Protein AF-A0A392QYC8-F1 (afdb_monomer_lite)

InterPro domains:
  IPR007217 Per1-like [PF04080] (16-131)
  IPR007217 Per1-like [PTHR13148] (14-131)

Sequence (131 aa):
SSDGKPIDGPWYMHEPLYLEWKQWDCRTDCRYYCMLAREEERTKLGEKPVKYHGKWPFRRIYGIQEPVAVALSALNLAMQFHGWVSFFILVYYKLPLRPDKKAYYEYTGLWHIYGILSMNAWLWSAVFHSR

Foldseek 3Di:
DDDDDDPDDPPVPDDDPVVVVVPDDPVNVVQLVVLVVVVVVCVVVVHDFDADPNHGNADQDPQFRAVPQLVVLVVVLVVLVVVLVVLVCCFPPVDDQDPVNDTPDPCNVVSVVVSVVSNVVSVVSSVVRRD

Organism: NCBI:txid97028

Secondary structure (DSSP, 8-state):
------S---GGGS--HHHHHHT--HHHHHHHHHHHHHHHHHHHTTPPP--BTTB--PPPBTTBS-HHHHHHHHHHHHHHHHHHHHHHHIIIIISPPPTTS--SSTTHHHHHHHHHHHHHHHHHHHHHHH-

Radius of gyration: 24.4 Å; chains: 1; bounding box: 54×26×77 Å

pLDDT: mean 71.37, std 12.74, range [40.69, 90.12]

Structure (mmCIF, N/CA/C/O backbone):
data_AF-A0A392QYC8-F1
#
_entry.id   AF-A0A392QYC8-F1
#
loop_
_atom_site.group_PDB
_atom_site.id
_atom_site.type_symbol
_atom_site.label_atom_id
_atom_site.label_alt_id
_atom_site.label_comp_id
_atom_site.label_asym_id
_atom_site.label_entity_id
_atom_site.label_seq_id
_atom_site.pdbx_PDB_ins_code
_atom_site.Cartn_x
_atom_site.Cartn_y
_atom_site.Cartn_z
_atom_site.occupancy
_atom_site.B_iso_or_equiv
_atom_site.auth_seq_id
_atom_site.auth_comp_id
_atom_site.auth_asym_id
_atom_site.auth_atom_id
_atom_site.pdbx_PDB_model_num
ATOM 1 N N . SER A 1 1 ? -9.639 15.632 -42.925 1.00 42.38 1 SER A N 1
ATOM 2 C CA . SER A 1 1 ? -8.729 15.085 -43.950 1.00 42.38 1 SER A CA 1
ATOM 3 C C . SER A 1 1 ? -7.329 15.176 -43.369 1.00 42.38 1 SER A C 1
ATOM 5 O O . SER A 1 1 ? -6.911 16.286 -43.096 1.00 42.38 1 SER A O 1
ATOM 7 N N . SER A 1 2 ? -6.625 14.123 -42.968 1.00 40.69 2 SER A N 1
ATOM 8 C CA . SER A 1 2 ? -6.630 12.727 -43.393 1.00 40.69 2 SER A CA 1
ATOM 9 C C . SER A 1 2 ? -6.643 11.819 -42.165 1.00 40.69 2 SER A C 1
ATOM 11 O O . SER A 1 2 ? -5.757 11.915 -41.319 1.00 40.69 2 SER A O 1
ATOM 13 N N . ASP A 1 3 ? -7.641 10.940 -42.100 1.00 47.12 3 ASP A N 1
ATOM 14 C CA . ASP A 1 3 ? -7.530 9.667 -41.394 1.00 47.12 3 ASP A CA 1
ATOM 15 C C . ASP A 1 3 ? -6.347 8.903 -41.998 1.00 47.12 3 ASP A C 1
ATOM 17 O O . ASP A 1 3 ? -6.183 8.860 -43.218 1.00 47.12 3 ASP A O 1
ATOM 21 N N . GLY A 1 4 ? -5.485 8.363 -41.152 1.00 45.47 4 GLY A N 1
ATOM 22 C CA . GLY A 1 4 ? -4.243 7.730 -41.578 1.00 45.47 4 GLY A CA 1
ATOM 23 C C . GLY A 1 4 ? -3.702 6.852 -40.469 1.00 45.47 4 GLY A C 1
ATOM 24 O O . GLY A 1 4 ? -2.579 7.048 -40.019 1.00 45.47 4 GLY A O 1
ATOM 25 N N . LYS A 1 5 ? -4.534 5.935 -39.970 1.00 42.28 5 LYS A N 1
ATOM 26 C CA . LYS A 1 5 ? -4.114 4.910 -39.015 1.00 42.28 5 LYS A CA 1
ATOM 27 C C . LYS A 1 5 ? -3.535 3.734 -39.815 1.00 42.28 5 LYS A C 1
ATOM 29 O O . LYS A 1 5 ? -4.297 3.093 -40.538 1.00 42.28 5 LYS A O 1
ATOM 34 N N . PRO A 1 6 ? -2.225 3.439 -39.736 1.00 42.53 6 PRO A N 1
ATOM 35 C CA . PRO A 1 6 ? -1.689 2.207 -40.295 1.00 42.53 6 PRO A CA 1
ATOM 36 C C . PRO A 1 6 ? -2.236 1.048 -39.456 1.00 42.53 6 PRO A C 1
ATOM 38 O O . PRO A 1 6 ? -2.121 1.064 -38.231 1.00 42.53 6 PRO A O 1
ATOM 41 N N . ILE A 1 7 ? -2.876 0.083 -40.113 1.00 53.69 7 ILE A N 1
ATOM 42 C CA . ILE A 1 7 ? -3.589 -1.032 -39.468 1.00 53.69 7 ILE A CA 1
ATOM 43 C C . ILE A 1 7 ? -2.629 -2.180 -39.077 1.00 53.69 7 ILE A C 1
ATOM 45 O O . ILE A 1 7 ? -3.006 -3.044 -38.297 1.00 53.69 7 ILE A O 1
ATOM 49 N N . ASP A 1 8 ? -1.353 -2.132 -39.475 1.00 49.88 8 ASP A N 1
ATOM 50 C CA . ASP A 1 8 ? -0.385 -3.220 -39.249 1.00 49.88 8 ASP A CA 1
ATOM 51 C C . ASP A 1 8 ? 0.726 -2.854 -38.248 1.00 49.88 8 ASP A C 1
ATOM 53 O O . ASP A 1 8 ? 1.923 -2.953 -38.525 1.00 49.88 8 ASP A O 1
ATOM 57 N N . GLY A 1 9 ? 0.332 -2.400 -37.058 1.00 53.12 9 GLY A N 1
ATOM 58 C CA . GLY A 1 9 ? 1.228 -2.340 -35.903 1.00 53.12 9 GLY A CA 1
ATOM 59 C C . GLY A 1 9 ? 1.247 -3.694 -35.186 1.00 53.12 9 GLY A C 1
ATOM 60 O O . GLY A 1 9 ? 0.189 -4.305 -35.035 1.00 53.12 9 GLY A O 1
ATOM 61 N N . PRO A 1 10 ? 2.398 -4.191 -34.706 1.00 52.16 10 PRO A N 1
ATOM 62 C CA . PRO A 1 10 ? 2.432 -5.393 -33.880 1.00 52.16 10 PRO A CA 1
ATOM 63 C C . PRO A 1 10 ? 1.437 -5.286 -32.716 1.00 52.16 10 PRO A C 1
ATOM 65 O O . PRO A 1 10 ? 1.340 -4.228 -32.094 1.00 52.16 10 PRO A O 1
ATOM 68 N N . TRP A 1 11 ? 0.736 -6.377 -32.388 1.00 44.31 11 TRP A N 1
ATOM 69 C CA . TRP A 1 11 ? -0.350 -6.434 -31.388 1.00 44.31 11 TRP A CA 1
ATOM 70 C C . TRP A 1 11 ? -0.014 -5.869 -29.991 1.00 44.31 11 TRP A C 1
ATOM 72 O O . TRP A 1 11 ? -0.906 -5.699 -29.166 1.00 44.31 11 TRP A O 1
ATOM 82 N N . TYR A 1 12 ? 1.255 -5.559 -29.714 1.00 53.97 12 TYR A N 1
ATOM 83 C CA . TYR A 1 12 ? 1.712 -4.892 -28.497 1.00 53.97 12 TYR A CA 1
ATOM 84 C C . TYR A 1 12 ? 1.564 -3.354 -28.507 1.00 53.97 12 TYR A C 1
ATOM 86 O O . TYR A 1 12 ? 1.812 -2.735 -27.478 1.00 53.97 12 TYR A O 1
ATOM 94 N N . MET A 1 13 ? 1.199 -2.719 -29.633 1.00 49.41 13 MET A N 1
ATOM 95 C CA . MET A 1 13 ? 1.040 -1.254 -29.745 1.00 49.41 13 MET A CA 1
ATOM 96 C C . MET A 1 13 ? -0.358 -0.729 -29.379 1.00 49.41 13 MET A C 1
ATOM 98 O O . MET A 1 13 ? -0.578 0.481 -29.390 1.00 49.41 13 MET A O 1
ATOM 102 N N . HIS A 1 14 ? -1.324 -1.595 -29.070 1.00 49.84 14 HIS A N 1
ATOM 103 C CA . HIS A 1 14 ? -2.583 -1.140 -28.483 1.00 49.84 14 HIS A CA 1
ATOM 104 C C . HIS A 1 14 ? -2.406 -0.965 -26.979 1.00 49.84 14 HIS A C 1
ATOM 106 O O . HIS A 1 14 ? -2.307 -1.943 -26.240 1.00 49.84 14 HIS A O 1
ATOM 112 N N . GLU A 1 15 ? -2.362 0.294 -26.539 1.00 54.06 15 GLU A N 1
ATOM 113 C CA . GLU A 1 15 ? -2.409 0.640 -25.121 1.00 54.06 15 GLU A CA 1
ATOM 114 C C . GLU A 1 15 ? -3.709 0.082 -24.513 1.00 54.06 15 GLU A C 1
ATOM 116 O O . GLU A 1 15 ? -4.805 0.486 -24.914 1.00 54.06 15 GLU A O 1
ATOM 121 N N . PRO A 1 16 ? -3.639 -0.871 -23.566 1.00 62.56 16 PRO A N 1
ATOM 122 C CA . PRO A 1 16 ? -4.806 -1.311 -22.823 1.00 62.56 16 PRO A CA 1
ATOM 123 C C . PRO A 1 16 ? -5.287 -0.155 -21.944 1.00 62.56 16 PRO A C 1
ATOM 125 O O . PRO A 1 16 ? -4.475 0.587 -21.403 1.00 62.56 16 PRO A O 1
ATOM 128 N N . LEU A 1 17 ? -6.590 -0.062 -21.687 1.00 55.62 17 LEU A N 1
ATOM 129 C CA . LEU A 1 17 ? -7.191 0.949 -20.794 1.00 55.62 17 LEU A CA 1
ATOM 130 C C . LEU A 1 17 ? -6.541 1.012 -19.390 1.00 55.62 17 LEU A C 1
ATOM 132 O O . LEU A 1 17 ? -6.608 2.029 -18.705 1.00 55.62 17 LEU A O 1
ATOM 136 N N . TYR A 1 18 ? -5.864 -0.061 -18.967 1.00 54.94 18 TYR A N 1
ATOM 137 C CA . TYR A 1 18 ? -5.060 -0.093 -17.742 1.00 54.94 18 TYR A CA 1
ATOM 138 C C . TYR A 1 18 ? -3.828 0.847 -17.783 1.00 54.94 18 TYR A C 1
ATOM 140 O O . TYR A 1 18 ? -3.429 1.347 -16.732 1.00 54.94 18 TYR A O 1
ATOM 148 N N . LEU A 1 19 ? -3.249 1.122 -18.961 1.00 56.31 19 LEU A N 1
ATOM 149 C CA . LEU A 1 19 ? -2.111 2.036 -19.156 1.00 56.31 19 LEU A CA 1
ATOM 150 C C . LEU A 1 19 ? -2.520 3.514 -19.002 1.00 56.31 19 LEU A C 1
ATOM 152 O O . LEU A 1 19 ? -1.778 4.276 -18.379 1.00 56.31 19 LEU A O 1
ATOM 156 N N . GLU A 1 20 ? -3.728 3.901 -19.439 1.00 55.91 20 GLU A N 1
ATOM 157 C CA . GLU A 1 20 ? -4.266 5.258 -19.218 1.00 55.91 20 GLU A CA 1
ATOM 158 C C . GLU A 1 20 ? -4.459 5.564 -17.728 1.00 55.91 20 GLU A C 1
ATOM 160 O O . GLU A 1 20 ? -4.056 6.624 -17.245 1.00 55.91 20 GLU A O 1
ATOM 165 N N . TRP A 1 21 ? -5.000 4.609 -16.962 1.00 55.16 21 TRP A N 1
ATOM 166 C CA . TRP A 1 21 ? -5.170 4.766 -15.511 1.00 55.16 21 TRP A CA 1
ATOM 167 C C . TRP A 1 21 ? -3.830 4.926 -14.774 1.00 55.16 21 TRP A C 1
ATOM 169 O O . TRP A 1 21 ? -3.753 5.505 -13.684 1.00 55.16 21 TRP A O 1
ATOM 179 N N . LYS A 1 22 ? -2.753 4.437 -15.394 1.00 58.81 22 LYS A N 1
ATOM 180 C CA . LYS A 1 22 ? -1.408 4.455 -14.842 1.00 58.81 22 LYS A CA 1
ATOM 181 C C . LYS A 1 22 ? -0.603 5.717 -15.177 1.00 58.81 22 LYS A C 1
ATOM 183 O O . LYS A 1 22 ? 0.403 5.938 -14.507 1.00 58.81 22 LYS A O 1
ATOM 188 N N . GLN A 1 23 ? -1.055 6.566 -16.112 1.00 56.50 23 GLN A N 1
ATOM 189 C CA . GLN A 1 23 ? -0.326 7.746 -16.628 1.00 56.50 23 GLN A CA 1
ATOM 190 C C . GLN A 1 23 ? 1.075 7.400 -17.162 1.00 56.50 23 GLN A C 1
ATOM 192 O O . GLN A 1 23 ? 2.081 7.995 -16.768 1.00 56.50 23 GLN A O 1
ATOM 197 N N . TRP A 1 24 ? 1.180 6.377 -18.009 1.00 63.88 24 TRP A N 1
ATOM 198 C CA . TRP A 1 24 ? 2.475 5.975 -18.562 1.00 63.88 24 TRP A CA 1
ATOM 199 C C . TRP A 1 24 ? 2.721 6.681 -19.886 1.00 63.88 24 TRP A C 1
ATOM 201 O O . TRP A 1 24 ? 2.198 6.294 -20.919 1.00 63.88 24 TRP A O 1
ATOM 211 N N . ASP A 1 25 ? 3.549 7.724 -19.855 1.00 68.06 25 ASP A N 1
ATOM 212 C CA . ASP A 1 25 ? 3.985 8.382 -21.084 1.00 68.06 25 ASP A CA 1
ATOM 213 C C . ASP A 1 25 ? 4.905 7.459 -21.897 1.00 68.06 25 ASP A C 1
ATOM 215 O O . ASP A 1 25 ? 5.843 6.863 -21.352 1.00 68.06 25 ASP A O 1
ATOM 219 N N . CYS A 1 26 ? 4.757 7.468 -23.226 1.00 74.94 26 CYS A N 1
ATOM 220 C CA . CYS A 1 26 ? 5.643 6.772 -24.173 1.00 74.94 26 CYS A CA 1
ATOM 221 C C . CYS A 1 26 ? 7.142 7.013 -23.889 1.00 74.94 26 CYS A C 1
ATOM 223 O O . CYS A 1 26 ? 7.988 6.131 -24.065 1.00 74.94 26 CYS A O 1
ATOM 225 N N . ARG A 1 27 ? 7.500 8.214 -23.414 1.00 77.44 27 ARG A N 1
ATOM 226 C CA . ARG A 1 27 ? 8.880 8.570 -23.054 1.00 77.44 27 ARG A CA 1
ATOM 227 C C . ARG A 1 27 ? 9.399 7.784 -21.847 1.00 77.44 27 ARG A C 1
ATOM 229 O O . ARG A 1 27 ? 10.583 7.446 -21.796 1.00 77.44 27 ARG A O 1
ATOM 236 N N . THR A 1 28 ? 8.540 7.526 -20.869 1.00 75.19 28 THR A N 1
ATOM 237 C CA . THR A 1 28 ? 8.886 6.785 -19.653 1.00 75.19 28 THR A CA 1
ATOM 238 C C . THR A 1 28 ? 9.069 5.304 -19.961 1.00 75.19 28 THR A C 1
ATOM 240 O O . THR A 1 28 ? 10.023 4.700 -19.469 1.00 75.19 28 THR A O 1
ATOM 243 N N . ASP A 1 29 ? 8.241 4.750 -20.845 1.00 77.00 29 ASP A N 1
ATOM 244 C CA . ASP A 1 29 ? 8.389 3.366 -21.291 1.00 77.00 29 ASP A CA 1
ATOM 245 C C . ASP A 1 29 ? 9.629 3.156 -22.151 1.00 77.00 29 ASP A C 1
ATOM 247 O O . ASP A 1 29 ? 10.390 2.224 -21.896 1.00 77.00 29 ASP A O 1
ATOM 251 N N . CYS A 1 30 ? 9.939 4.069 -23.074 1.00 81.06 30 CYS A N 1
ATOM 252 C CA . CYS A 1 30 ? 11.187 3.994 -23.836 1.00 81.06 30 CYS A CA 1
ATOM 253 C C . CYS A 1 30 ? 12.426 3.994 -22.915 1.00 81.06 30 CYS A C 1
ATOM 255 O O . CYS A 1 30 ? 13.341 3.186 -23.089 1.00 81.06 30 CYS A O 1
ATOM 257 N N . ARG A 1 31 ? 12.431 4.827 -21.860 1.00 79.19 31 ARG A N 1
ATOM 258 C CA . ARG A 1 31 ? 13.495 4.812 -20.836 1.00 79.19 31 ARG A CA 1
ATOM 259 C C . ARG A 1 31 ? 13.564 3.483 -20.082 1.00 79.19 31 ARG A C 1
ATOM 261 O O . ARG A 1 31 ? 14.663 3.009 -19.808 1.00 79.19 31 ARG A O 1
ATOM 268 N N . TYR A 1 32 ? 12.418 2.891 -19.754 1.00 77.19 32 TYR A N 1
ATOM 269 C CA . TYR A 1 32 ? 12.343 1.605 -19.065 1.00 77.19 32 TYR A CA 1
ATOM 270 C C . TYR A 1 32 ? 12.893 0.452 -19.916 1.00 77.19 32 TYR A C 1
ATOM 272 O O . TYR A 1 32 ? 13.744 -0.305 -19.450 1.00 77.19 32 TYR A O 1
ATOM 280 N N . TYR A 1 33 ? 12.456 0.344 -21.173 1.00 80.38 33 TYR A N 1
ATOM 281 C CA . TYR A 1 33 ? 12.919 -0.700 -22.088 1.00 80.38 33 TYR A CA 1
ATOM 282 C C . TYR A 1 33 ? 14.405 -0.553 -22.427 1.00 80.38 33 TYR A C 1
ATOM 284 O O . TYR A 1 33 ? 15.123 -1.549 -22.440 1.00 80.38 33 TYR A O 1
ATOM 292 N N . CYS A 1 34 ? 14.892 0.678 -22.619 1.00 83.44 34 CYS A N 1
ATOM 293 C CA . CYS A 1 34 ? 16.316 0.945 -22.835 1.00 83.44 34 CYS A CA 1
ATOM 294 C C . CYS A 1 34 ? 17.167 0.518 -21.627 1.00 83.44 34 CYS A C 1
ATOM 296 O O . CYS A 1 34 ? 18.195 -0.140 -21.785 1.00 83.44 34 CYS A O 1
ATOM 298 N N . MET A 1 35 ? 16.705 0.824 -20.410 1.00 83.44 35 MET A N 1
ATOM 299 C CA . MET A 1 35 ? 17.354 0.382 -19.176 1.00 83.44 35 MET A CA 1
ATOM 300 C C . MET A 1 35 ? 17.410 -1.151 -19.079 1.00 83.44 35 MET A C 1
ATOM 302 O O . MET A 1 35 ? 18.466 -1.699 -18.778 1.00 83.44 35 MET A O 1
ATOM 306 N N . LEU A 1 36 ? 16.302 -1.846 -19.362 1.00 82.19 36 LEU A N 1
ATOM 307 C CA . LEU A 1 36 ? 16.260 -3.311 -19.347 1.00 82.19 36 LEU A CA 1
ATOM 308 C C . LEU A 1 36 ? 17.199 -3.939 -20.382 1.00 82.19 36 LEU A C 1
ATOM 310 O O . LEU A 1 36 ? 17.932 -4.862 -20.040 1.00 82.19 36 LEU A O 1
ATOM 314 N N . ALA A 1 37 ? 17.190 -3.443 -21.623 1.00 84.81 37 ALA A N 1
ATOM 315 C CA . ALA A 1 37 ? 18.054 -3.955 -22.686 1.00 84.81 37 ALA A CA 1
ATOM 316 C C . ALA A 1 37 ? 19.536 -3.821 -22.306 1.00 84.81 37 ALA A C 1
ATOM 318 O O . ALA A 1 37 ? 20.319 -4.757 -22.467 1.00 84.81 37 ALA A O 1
ATOM 319 N N . ARG A 1 38 ? 19.910 -2.680 -21.713 1.00 85.31 38 ARG A N 1
ATOM 320 C CA . ARG A 1 38 ? 21.283 -2.431 -21.269 1.00 85.31 38 ARG A CA 1
ATOM 321 C C . ARG A 1 38 ? 21.706 -3.337 -20.115 1.00 85.31 38 ARG A C 1
ATOM 323 O O . ARG A 1 38 ? 22.846 -3.790 -20.074 1.00 85.31 38 ARG A O 1
ATOM 330 N N . GLU A 1 39 ? 20.803 -3.601 -19.181 1.00 84.69 39 GLU A N 1
ATOM 331 C CA . GLU A 1 39 ? 21.058 -4.512 -18.064 1.00 84.69 39 GLU A CA 1
ATOM 332 C C . GLU A 1 39 ? 21.134 -5.976 -18.515 1.00 84.69 39 GLU A C 1
ATOM 334 O O . GLU A 1 39 ? 21.932 -6.739 -17.975 1.00 84.69 39 GLU A O 1
ATOM 339 N N . GLU A 1 40 ? 20.395 -6.372 -19.555 1.00 83.62 40 GLU A N 1
ATOM 340 C CA . GLU A 1 40 ? 20.531 -7.699 -20.162 1.00 83.62 40 GLU A CA 1
ATOM 341 C C . GLU A 1 40 ? 21.919 -7.894 -20.794 1.00 83.62 40 GLU A C 1
ATOM 343 O O . GLU A 1 40 ? 22.558 -8.925 -20.579 1.00 83.62 40 GLU A O 1
ATOM 348 N N . GLU A 1 41 ? 22.421 -6.894 -21.525 1.00 86.81 41 GLU A N 1
ATOM 349 C CA . GLU A 1 41 ? 23.788 -6.905 -22.064 1.00 86.81 41 GLU A CA 1
ATOM 350 C C . GLU A 1 41 ? 24.835 -7.017 -20.950 1.00 86.81 41 GLU A C 1
ATOM 352 O O . GLU A 1 41 ? 25.745 -7.840 -21.029 1.00 86.81 41 GLU A O 1
ATOM 357 N N . ARG A 1 42 ? 24.683 -6.232 -19.879 1.00 85.00 42 ARG A N 1
ATOM 358 C CA . ARG A 1 42 ? 25.579 -6.264 -18.714 1.00 85.00 42 ARG A CA 1
ATOM 359 C C . ARG A 1 42 ? 25.556 -7.600 -17.994 1.00 85.00 42 ARG A C 1
ATOM 361 O O . ARG A 1 42 ? 26.609 -8.113 -17.631 1.00 85.00 42 ARG A O 1
ATOM 368 N N . THR A 1 43 ? 24.375 -8.194 -17.852 1.00 85.12 43 THR A N 1
ATOM 369 C CA . THR A 1 43 ? 24.214 -9.521 -17.250 1.00 85.12 43 THR A CA 1
ATOM 370 C C . THR A 1 43 ? 24.937 -10.585 -18.079 1.00 85.12 43 THR A C 1
ATOM 372 O O . THR A 1 43 ? 25.619 -11.433 -17.510 1.00 85.12 43 THR A O 1
ATOM 375 N N . LYS A 1 44 ? 24.867 -10.513 -19.419 1.00 88.88 44 LYS A N 1
ATOM 376 C CA . LYS A 1 44 ? 25.625 -11.404 -20.323 1.00 88.88 44 LYS A CA 1
ATOM 377 C C . LYS A 1 44 ? 27.141 -11.232 -20.183 1.00 88.88 44 LYS A C 1
ATOM 379 O O . LYS A 1 44 ? 27.877 -12.197 -20.351 1.00 88.88 44 LYS A O 1
ATOM 384 N N . LEU A 1 45 ? 27.592 -10.024 -19.855 1.00 90.12 45 LEU A N 1
ATOM 385 C CA . LEU A 1 45 ? 28.996 -9.697 -19.586 1.00 90.12 45 LEU A CA 1
ATOM 386 C C . LEU A 1 45 ? 29.421 -9.973 -18.129 1.00 90.12 45 LEU A C 1
ATOM 388 O O . LEU A 1 45 ? 30.591 -9.802 -17.797 1.00 90.12 45 LEU A O 1
ATOM 392 N N . GLY A 1 46 ? 28.502 -10.408 -17.256 1.00 86.38 46 GLY A N 1
ATOM 393 C CA . GLY A 1 46 ? 28.771 -10.661 -15.836 1.00 86.38 46 GLY A CA 1
ATOM 394 C C . GLY A 1 46 ? 28.968 -9.396 -14.989 1.00 86.38 46 GLY A C 1
ATOM 395 O O . GLY A 1 46 ? 29.515 -9.468 -13.888 1.00 86.38 46 GLY A O 1
ATOM 396 N N . GLU A 1 47 ? 28.547 -8.232 -15.484 1.00 87.00 47 GLU A N 1
ATOM 397 C CA . GLU A 1 47 ? 28.663 -6.962 -14.769 1.00 87.00 47 GLU A CA 1
ATOM 398 C C . GLU A 1 47 ? 27.574 -6.797 -13.697 1.00 87.00 47 GLU A C 1
ATOM 400 O O . GLU A 1 47 ? 26.488 -7.373 -13.765 1.00 87.00 47 GLU A O 1
ATOM 405 N N . LYS A 1 48 ? 27.862 -5.973 -12.684 1.00 83.56 48 LYS A N 1
ATOM 406 C CA . LYS A 1 48 ? 26.906 -5.654 -11.615 1.00 83.56 48 LYS A CA 1
ATOM 407 C C . LYS A 1 48 ? 25.843 -4.655 -12.106 1.00 83.56 48 LYS A C 1
ATOM 409 O O . LYS A 1 48 ? 26.181 -3.754 -12.882 1.00 83.56 48 LYS A O 1
ATOM 414 N N . PRO A 1 49 ? 24.600 -4.753 -11.600 1.00 81.56 49 PRO A N 1
ATOM 415 C CA . PRO A 1 49 ? 23.525 -3.846 -11.982 1.00 81.56 49 PRO A CA 1
ATOM 416 C C . PRO A 1 49 ? 23.816 -2.415 -11.533 1.00 81.56 49 PRO A C 1
ATOM 418 O O . PRO A 1 49 ? 24.382 -2.193 -10.456 1.00 81.56 49 PRO A O 1
ATOM 421 N N . VAL A 1 50 ? 23.401 -1.433 -12.337 1.00 84.94 50 VAL A N 1
ATOM 422 C CA . VAL A 1 50 ? 23.582 -0.009 -12.014 1.00 84.94 50 VAL A CA 1
ATOM 423 C C . VAL A 1 50 ? 22.268 0.752 -11.909 1.00 84.94 50 VAL A C 1
ATOM 425 O O . VAL A 1 50 ? 21.220 0.361 -12.414 1.00 84.94 50 VAL A O 1
ATOM 428 N N . LYS A 1 51 ? 22.332 1.881 -11.205 1.00 82.25 51 LYS A N 1
ATOM 429 C CA . LYS A 1 51 ? 21.198 2.776 -10.988 1.00 82.25 51 LYS A CA 1
ATOM 430 C C . LYS A 1 51 ? 21.066 3.741 -12.171 1.00 82.25 51 LYS A C 1
ATOM 432 O O . LYS A 1 51 ? 21.962 4.550 -12.401 1.00 82.25 51 LYS A O 1
ATOM 437 N N . TYR A 1 52 ? 19.936 3.716 -12.877 1.00 78.56 52 TYR A N 1
ATOM 438 C CA . TYR A 1 52 ? 19.649 4.599 -14.014 1.00 78.56 52 TYR A CA 1
ATOM 439 C C . TYR A 1 52 ? 18.648 5.680 -13.616 1.00 78.56 52 TYR A C 1
ATOM 441 O O . TYR A 1 52 ? 17.556 5.381 -13.140 1.00 78.56 52 TYR A O 1
ATOM 449 N N . HIS A 1 53 ? 19.000 6.957 -13.804 1.00 76.06 53 HIS A N 1
ATOM 450 C CA . HIS A 1 53 ? 18.123 8.102 -13.495 1.00 76.06 53 HIS A CA 1
ATOM 451 C C . HIS A 1 53 ? 17.472 8.040 -12.099 1.00 76.06 53 HIS A C 1
ATOM 453 O O . HIS A 1 53 ? 16.305 8.386 -11.923 1.00 76.06 53 HIS A O 1
ATOM 459 N N . GLY A 1 54 ? 18.213 7.558 -11.098 1.00 74.62 54 GLY A N 1
ATOM 460 C CA . GLY A 1 54 ? 17.705 7.441 -9.732 1.00 74.62 54 GLY A CA 1
ATOM 461 C C . GLY A 1 54 ? 16.863 6.185 -9.452 1.00 74.62 54 GLY A C 1
ATOM 462 O O . GLY A 1 54 ? 16.503 5.972 -8.297 1.00 74.62 54 GLY A O 1
ATOM 463 N N . LYS A 1 55 ? 16.605 5.336 -10.453 1.00 69.81 55 LYS A N 1
ATOM 464 C CA . LYS A 1 55 ? 15.816 4.102 -10.344 1.00 69.81 55 LYS A CA 1
ATOM 465 C C . LYS A 1 55 ? 16.696 2.862 -10.533 1.00 69.81 55 LYS A C 1
ATOM 467 O O . LYS A 1 55 ? 17.698 2.900 -11.244 1.00 69.81 55 LYS A O 1
ATOM 472 N N . TRP A 1 56 ? 16.327 1.773 -9.870 1.00 73.31 56 TRP A N 1
ATOM 473 C CA . TRP A 1 56 ? 16.943 0.462 -10.074 1.00 73.31 56 TRP A CA 1
ATOM 474 C C . TRP A 1 56 ? 16.227 -0.298 -11.202 1.00 73.31 56 TRP A C 1
ATOM 476 O O . TRP A 1 56 ? 15.028 -0.075 -11.411 1.00 73.31 56 TRP A O 1
ATOM 486 N N . PRO A 1 57 ? 16.925 -1.195 -11.920 1.00 68.38 57 PRO A N 1
ATOM 487 C CA . PRO A 1 57 ? 16.366 -1.953 -13.027 1.00 68.38 57 PRO A CA 1
ATOM 488 C C . PRO A 1 57 ? 15.520 -3.125 -12.524 1.00 68.38 57 PRO A C 1
ATOM 490 O O . PRO A 1 57 ? 15.887 -4.291 -12.639 1.00 68.38 57 PRO A O 1
ATOM 493 N N . PHE A 1 58 ? 14.363 -2.814 -11.942 1.00 69.06 58 PHE A N 1
ATOM 494 C CA . PHE A 1 58 ? 13.399 -3.830 -11.536 1.00 69.06 58 PHE A CA 1
ATOM 495 C C . PHE A 1 58 ? 12.529 -4.262 -12.718 1.00 69.06 58 PHE A C 1
ATOM 497 O O . PHE A 1 58 ? 12.008 -3.447 -13.491 1.00 69.06 58 PHE A O 1
ATOM 504 N N . ARG A 1 59 ? 12.363 -5.577 -12.867 1.00 63.16 59 ARG A N 1
ATOM 505 C CA . ARG A 1 59 ? 11.490 -6.146 -13.891 1.00 63.16 59 ARG A CA 1
ATOM 506 C C . ARG A 1 59 ? 10.039 -5.992 -13.436 1.00 63.16 59 ARG A C 1
ATOM 508 O O . ARG A 1 59 ? 9.666 -6.492 -12.380 1.00 63.16 59 ARG A O 1
ATOM 515 N N . ARG A 1 60 ? 9.234 -5.282 -14.226 1.00 66.38 60 ARG A N 1
ATOM 516 C CA . ARG A 1 60 ? 7.801 -5.096 -14.002 1.00 66.38 60 ARG A CA 1
ATOM 517 C C . ARG A 1 60 ? 7.128 -6.433 -14.287 1.00 66.38 60 ARG A C 1
ATOM 519 O O . ARG A 1 60 ? 7.229 -6.939 -15.403 1.00 66.38 60 ARG A O 1
ATOM 526 N N . ILE A 1 61 ? 6.465 -7.011 -13.293 1.00 58.69 61 ILE A N 1
ATOM 527 C CA . ILE A 1 61 ? 5.688 -8.244 -13.459 1.00 58.69 61 ILE A CA 1
ATOM 528 C C . ILE A 1 61 ? 4.214 -7.834 -13.397 1.00 58.69 61 ILE A C 1
ATOM 530 O O . ILE A 1 61 ? 3.809 -7.159 -12.454 1.00 58.69 61 ILE A O 1
ATOM 534 N N . TYR A 1 62 ? 3.432 -8.171 -14.429 1.00 55.38 62 TYR A N 1
ATOM 535 C CA . TYR A 1 62 ? 2.002 -7.823 -14.545 1.00 55.38 62 TYR A CA 1
ATOM 536 C C . TYR A 1 62 ? 1.679 -6.330 -14.374 1.00 55.38 62 TYR A C 1
ATOM 538 O O . TYR A 1 62 ? 0.621 -5.966 -13.871 1.00 55.38 62 TYR A O 1
ATOM 546 N N . GLY A 1 63 ? 2.599 -5.447 -14.771 1.00 56.88 63 GLY A N 1
ATOM 547 C CA . GLY A 1 63 ? 2.375 -4.014 -14.637 1.00 56.88 63 GLY A CA 1
ATOM 548 C C . GLY A 1 63 ? 2.578 -3.469 -13.228 1.00 56.88 63 GLY A C 1
ATOM 549 O O . GLY A 1 63 ? 2.274 -2.310 -13.019 1.00 56.88 63 GLY A O 1
ATOM 550 N N . ILE A 1 64 ? 3.118 -4.221 -12.267 1.00 58.91 64 ILE A N 1
ATOM 551 C CA . ILE A 1 64 ? 3.491 -3.703 -10.940 1.00 58.91 64 ILE A CA 1
ATOM 552 C C . ILE A 1 64 ? 5.008 -3.492 -10.900 1.00 58.91 64 ILE A C 1
ATOM 554 O O . ILE A 1 64 ? 5.772 -4.375 -11.299 1.00 58.91 64 ILE A O 1
ATOM 558 N N . GLN A 1 65 ? 5.450 -2.311 -10.450 1.00 58.59 65 GLN A N 1
ATOM 559 C CA . GLN A 1 65 ? 6.875 -1.968 -10.398 1.00 58.59 65 GLN A CA 1
ATOM 560 C C . GLN A 1 65 ? 7.610 -2.744 -9.291 1.00 58.59 65 GLN A C 1
ATOM 562 O O . GLN A 1 65 ? 8.746 -3.162 -9.502 1.00 58.59 65 GLN A O 1
ATOM 567 N N . GLU A 1 66 ? 6.949 -2.994 -8.153 1.00 65.62 66 GLU A N 1
ATOM 568 C CA . GLU A 1 66 ? 7.509 -3.710 -6.997 1.00 65.62 66 GLU A CA 1
ATOM 569 C C . GLU A 1 66 ? 6.506 -4.734 -6.419 1.00 65.62 66 GLU A C 1
ATOM 571 O O . GLU A 1 66 ? 5.868 -4.486 -5.394 1.00 65.62 66 GLU A O 1
ATOM 576 N N . PRO A 1 67 ? 6.342 -5.915 -7.044 1.00 65.00 67 PRO A N 1
ATOM 577 C CA . PRO A 1 67 ? 5.310 -6.882 -6.651 1.00 65.00 67 PRO A CA 1
ATOM 578 C C . PRO A 1 67 ? 5.471 -7.388 -5.212 1.00 65.00 67 PRO A C 1
ATOM 580 O O . PRO A 1 67 ? 4.481 -7.615 -4.521 1.00 65.00 67 PRO A O 1
ATOM 583 N N . VAL A 1 68 ? 6.711 -7.509 -4.728 1.00 71.50 68 VAL A N 1
ATOM 584 C CA . VAL A 1 68 ? 7.003 -7.927 -3.348 1.00 71.50 68 VAL A CA 1
ATOM 585 C C . VAL A 1 68 ? 6.586 -6.855 -2.340 1.00 71.50 68 VAL A C 1
ATOM 587 O O . VAL A 1 68 ? 6.003 -7.185 -1.311 1.00 71.50 68 VAL A O 1
ATOM 590 N N . ALA A 1 69 ? 6.829 -5.576 -2.638 1.00 71.75 69 ALA A N 1
ATOM 591 C CA . ALA A 1 69 ? 6.432 -4.476 -1.762 1.00 71.75 69 ALA A CA 1
ATOM 592 C C . ALA A 1 69 ? 4.904 -4.342 -1.697 1.00 71.75 69 ALA A C 1
ATOM 594 O O . ALA A 1 69 ? 4.343 -4.173 -0.615 1.00 71.75 69 ALA A O 1
ATOM 595 N N . VAL A 1 70 ? 4.219 -4.514 -2.834 1.00 73.06 70 VAL A N 1
ATOM 596 C CA . VAL A 1 70 ? 2.750 -4.556 -2.884 1.00 73.06 70 VAL A CA 1
ATOM 597 C C . VAL A 1 70 ? 2.204 -5.732 -2.073 1.00 73.06 70 VAL A C 1
ATOM 599 O O . VAL A 1 70 ? 1.295 -5.538 -1.270 1.00 73.06 70 VAL A O 1
ATOM 602 N N . ALA A 1 71 ? 2.775 -6.931 -2.223 1.00 77.56 71 ALA A N 1
ATOM 603 C CA . ALA A 1 71 ? 2.349 -8.109 -1.469 1.00 77.56 71 ALA A CA 1
ATOM 604 C C . ALA A 1 71 ? 2.553 -7.935 0.044 1.00 77.56 71 ALA A C 1
ATOM 606 O O . ALA A 1 71 ? 1.642 -8.213 0.820 1.00 77.56 71 ALA A O 1
ATOM 607 N N . LEU A 1 72 ? 3.713 -7.427 0.471 1.00 80.19 72 LEU A N 1
ATOM 608 C CA . LEU A 1 72 ? 3.992 -7.151 1.883 1.00 80.19 72 LEU A CA 1
ATOM 609 C C . LEU A 1 72 ? 3.057 -6.077 2.454 1.00 80.19 72 LEU A C 1
ATOM 611 O O . LEU A 1 72 ? 2.563 -6.234 3.568 1.00 80.19 72 LEU A O 1
ATOM 615 N N . SER A 1 73 ? 2.763 -5.024 1.689 1.00 79.56 73 SER A N 1
ATOM 616 C CA . SER A 1 73 ? 1.818 -3.980 2.097 1.00 79.56 73 SER A CA 1
ATOM 617 C C . SER A 1 73 ? 0.387 -4.524 2.228 1.00 79.56 73 SER A C 1
ATOM 619 O O . SER A 1 73 ? -0.283 -4.278 3.231 1.00 79.56 73 SER A O 1
ATOM 621 N N . ALA A 1 74 ? -0.055 -5.358 1.280 1.00 79.25 74 ALA A N 1
ATOM 622 C CA . ALA A 1 74 ? -1.359 -6.019 1.326 1.00 79.25 74 ALA A CA 1
ATOM 623 C C . ALA A 1 74 ? -1.483 -7.004 2.501 1.00 79.25 74 ALA A C 1
ATOM 625 O O . ALA A 1 74 ? -2.504 -7.022 3.190 1.00 79.25 74 ALA A O 1
ATOM 626 N N . LEU A 1 75 ? -0.437 -7.792 2.772 1.00 83.31 75 LEU A N 1
ATOM 627 C CA . LEU A 1 75 ? -0.389 -8.673 3.940 1.00 83.31 75 LEU A CA 1
ATOM 628 C C . LEU A 1 75 ? -0.481 -7.875 5.240 1.00 83.31 75 LEU A C 1
ATOM 630 O O . LEU A 1 75 ? -1.209 -8.263 6.152 1.00 83.31 75 LEU A O 1
ATOM 634 N N . ASN A 1 76 ? 0.213 -6.740 5.319 1.00 83.06 76 ASN A N 1
ATOM 635 C CA . ASN A 1 76 ? 0.164 -5.910 6.511 1.00 83.06 76 ASN A CA 1
ATOM 636 C C . ASN A 1 76 ? -1.218 -5.277 6.720 1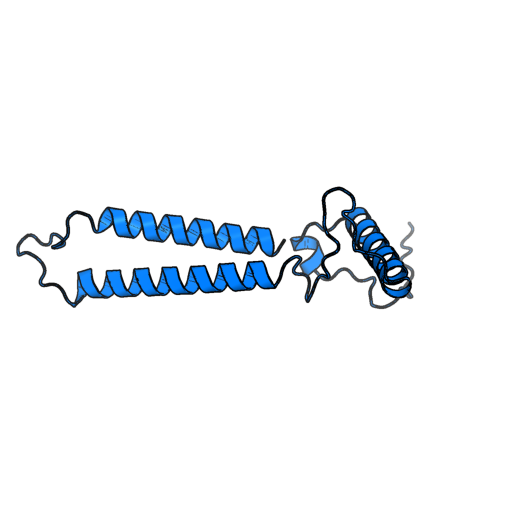.00 83.06 76 ASN A C 1
ATOM 638 O O . ASN A 1 76 ? -1.739 -5.275 7.834 1.00 83.06 76 ASN A O 1
ATOM 642 N N . LEU A 1 77 ? -1.865 -4.834 5.637 1.00 80.19 77 LEU A N 1
ATOM 643 C CA . LEU A 1 77 ? -3.251 -4.370 5.671 1.00 80.19 77 LEU A CA 1
ATOM 644 C C . LEU A 1 77 ? -4.196 -5.466 6.188 1.00 80.19 77 LEU A C 1
ATOM 646 O O . LEU A 1 77 ? -5.037 -5.193 7.044 1.00 80.19 77 LEU A O 1
ATOM 650 N N . ALA A 1 78 ? -4.036 -6.706 5.717 1.00 85.69 78 ALA A N 1
ATOM 651 C CA . ALA A 1 78 ? -4.851 -7.837 6.153 1.00 85.69 78 ALA A CA 1
ATOM 652 C C . ALA A 1 78 ? -4.662 -8.145 7.647 1.00 85.69 78 ALA A C 1
ATOM 654 O O . ALA A 1 78 ? -5.644 -8.331 8.368 1.00 85.69 78 ALA A O 1
ATOM 655 N N . MET A 1 79 ? -3.418 -8.138 8.134 1.00 86.00 79 MET A N 1
ATOM 656 C CA . MET A 1 79 ? -3.117 -8.345 9.554 1.00 86.00 79 MET A CA 1
ATOM 657 C C . MET A 1 79 ? -3.689 -7.221 10.423 1.00 86.00 79 MET A C 1
ATOM 659 O O . MET A 1 79 ? -4.302 -7.490 11.458 1.00 86.00 79 MET A O 1
ATOM 663 N N . GLN A 1 80 ? -3.556 -5.966 9.986 1.00 83.06 80 GLN A N 1
ATOM 664 C CA . GLN A 1 80 ? -4.100 -4.812 10.698 1.00 83.06 80 GLN A CA 1
ATOM 665 C C . GLN A 1 80 ? -5.634 -4.847 10.747 1.00 83.06 80 GLN A C 1
ATOM 667 O O . GLN A 1 80 ? -6.220 -4.574 11.797 1.00 83.06 80 GLN A O 1
ATOM 672 N N . PHE A 1 81 ? -6.281 -5.229 9.644 1.00 82.94 81 PHE A N 1
ATOM 673 C CA . PHE A 1 81 ? -7.729 -5.407 9.570 1.00 82.94 81 PHE A CA 1
ATOM 674 C C . PHE A 1 81 ? -8.201 -6.525 10.504 1.00 82.94 81 PHE A C 1
ATOM 676 O O . PHE A 1 81 ? -9.108 -6.321 11.310 1.00 82.94 81 PHE A O 1
ATOM 683 N N . HIS A 1 82 ? -7.537 -7.681 10.466 1.00 87.94 82 HIS A N 1
ATOM 684 C CA . HIS A 1 82 ? -7.854 -8.807 11.340 1.00 87.94 82 HIS A CA 1
ATOM 685 C C . HIS A 1 82 ? -7.690 -8.447 12.828 1.00 87.94 82 HIS A C 1
ATOM 687 O O . HIS A 1 82 ? -8.548 -8.776 13.654 1.00 87.94 82 HIS A O 1
ATOM 693 N N . GLY A 1 83 ? -6.618 -7.727 13.178 1.00 85.25 83 GLY A N 1
ATOM 694 C CA . GLY A 1 83 ? -6.384 -7.226 14.533 1.00 85.25 83 GLY A CA 1
ATOM 695 C C . GLY A 1 83 ? -7.460 -6.238 14.992 1.00 85.25 83 GLY A C 1
ATOM 696 O O . GLY A 1 83 ? -7.973 -6.356 16.106 1.00 85.25 83 GLY A O 1
ATOM 697 N N . TRP A 1 84 ? -7.861 -5.307 14.122 1.00 83.94 84 TRP A N 1
ATOM 698 C CA . TRP A 1 84 ? -8.920 -4.340 14.416 1.00 83.94 84 TRP A CA 1
ATOM 699 C C . TRP A 1 84 ? -10.288 -5.009 14.611 1.00 83.94 84 TRP A C 1
ATOM 701 O O . TRP A 1 84 ? -10.977 -4.702 15.583 1.00 83.94 84 TRP A O 1
ATOM 711 N N . VAL A 1 85 ? -10.651 -5.980 13.764 1.00 84.94 85 VAL A N 1
ATOM 712 C CA . VAL A 1 85 ? -11.903 -6.748 13.896 1.00 84.94 85 VAL A CA 1
ATOM 713 C C . VAL A 1 85 ? -11.911 -7.579 15.178 1.00 84.94 85 VAL A C 1
ATOM 715 O O . VAL A 1 85 ? -12.905 -7.587 15.901 1.00 84.94 85 VAL A O 1
ATOM 718 N N . SER A 1 86 ? -10.796 -8.232 15.513 1.00 84.25 86 SER A N 1
ATOM 719 C CA . SER A 1 86 ? -10.678 -9.012 16.753 1.00 84.25 86 SER A CA 1
ATOM 720 C C . SER A 1 86 ? -10.852 -8.130 17.994 1.00 84.25 86 SER A C 1
ATOM 722 O O . SER A 1 86 ? -11.578 -8.494 18.920 1.00 84.25 86 SER A O 1
ATOM 724 N N . PHE A 1 87 ? -10.243 -6.939 17.993 1.00 82.69 87 PHE A N 1
ATOM 725 C CA . PHE A 1 87 ? -10.412 -5.948 19.056 1.00 82.69 87 PHE A CA 1
ATOM 726 C C . PHE A 1 87 ? -11.856 -5.435 19.139 1.00 82.69 87 PHE A C 1
ATOM 728 O O . PHE A 1 87 ? -12.417 -5.349 20.230 1.00 82.69 87 PHE A O 1
ATOM 735 N N . PHE A 1 88 ? -12.485 -5.154 17.996 1.00 79.94 88 PHE A N 1
ATOM 736 C CA . PHE A 1 88 ? -13.886 -4.743 17.925 1.00 79.94 88 PHE A CA 1
ATOM 737 C C . PHE A 1 88 ? -14.820 -5.811 18.517 1.00 79.94 88 PHE A C 1
ATOM 739 O O . PHE A 1 88 ? -15.648 -5.505 19.373 1.00 79.94 88 PHE A O 1
ATOM 746 N N . ILE A 1 89 ? -14.646 -7.082 18.143 1.00 81.31 89 ILE A N 1
ATOM 747 C CA . ILE A 1 89 ? -15.455 -8.190 18.672 1.00 81.31 89 ILE A CA 1
ATOM 748 C C . ILE A 1 89 ? -15.266 -8.337 20.187 1.00 81.31 89 ILE A C 1
ATOM 750 O O . ILE A 1 89 ? -16.244 -8.489 20.919 1.00 81.31 89 ILE A O 1
ATOM 754 N N . LEU A 1 90 ? -14.024 -8.263 20.672 1.00 79.75 90 LEU A N 1
ATOM 755 C CA . LEU A 1 90 ? -13.720 -8.369 22.099 1.00 79.75 90 LEU A CA 1
ATOM 756 C C . LEU A 1 90 ? -14.445 -7.282 22.908 1.00 79.75 90 LEU A C 1
ATOM 758 O O . LEU A 1 90 ? -15.106 -7.582 23.901 1.00 79.75 90 LEU A O 1
ATOM 762 N N . VAL A 1 91 ? -14.350 -6.034 22.452 1.00 75.25 91 VAL A N 1
ATOM 763 C CA . VAL A 1 91 ? -14.916 -4.861 23.126 1.00 75.25 91 VAL A CA 1
ATOM 764 C C . VAL A 1 91 ? -16.443 -4.876 23.130 1.00 75.25 91 VAL A C 1
ATOM 766 O O . VAL A 1 91 ? -17.038 -4.582 24.163 1.00 75.25 91 VAL A O 1
ATOM 769 N N . TYR A 1 92 ? -17.073 -5.195 21.996 1.00 71.00 92 TYR A N 1
ATOM 770 C CA . TYR A 1 92 ? -18.523 -5.051 21.839 1.00 71.00 92 TYR A CA 1
ATOM 771 C C . TYR A 1 92 ? -19.323 -6.301 22.219 1.00 71.00 92 TYR A C 1
ATOM 773 O O . TYR A 1 92 ? -20.462 -6.166 22.658 1.00 71.00 92 TYR A O 1
ATOM 781 N N . TYR A 1 93 ? -18.758 -7.504 22.057 1.00 71.19 93 TYR A N 1
ATOM 782 C CA . TYR A 1 93 ? -19.502 -8.760 22.237 1.00 71.19 93 TYR A CA 1
ATOM 783 C C . TYR A 1 93 ? -19.049 -9.604 23.429 1.00 71.19 93 TYR A C 1
ATOM 785 O O . TYR A 1 93 ? -19.842 -10.392 23.941 1.00 71.19 93 TYR A O 1
ATOM 793 N N . LYS A 1 94 ? -17.782 -9.511 23.851 1.00 67.19 94 LYS A N 1
ATO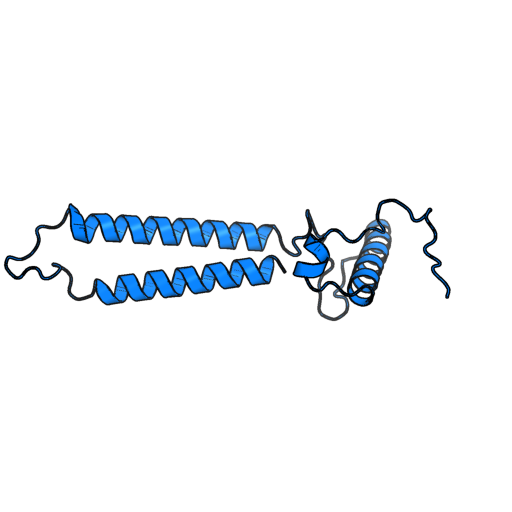M 794 C CA . LYS A 1 94 ? -17.233 -10.376 24.913 1.00 67.19 94 LYS A CA 1
ATOM 795 C C . LYS A 1 94 ? -17.109 -9.679 26.262 1.00 67.19 94 LYS A C 1
ATOM 797 O O . LYS A 1 94 ? -17.196 -10.362 27.280 1.00 67.19 94 LYS A O 1
ATOM 802 N N . LEU A 1 95 ? -16.905 -8.362 26.292 1.00 65.94 95 LEU A N 1
ATOM 803 C CA . LEU A 1 95 ? -16.874 -7.625 27.551 1.00 65.94 95 LEU A CA 1
ATOM 804 C C . LEU A 1 95 ? -18.293 -7.254 28.010 1.00 65.94 95 LEU A C 1
ATOM 806 O O . LEU A 1 95 ? -19.087 -6.763 27.206 1.00 65.94 95 LEU A O 1
ATOM 810 N N . PRO A 1 96 ? -18.618 -7.434 29.304 1.00 59.56 96 PRO A N 1
ATOM 811 C CA . PRO A 1 96 ? -19.867 -6.933 29.858 1.00 59.56 96 PRO A CA 1
ATOM 812 C C . PRO A 1 96 ? -19.888 -5.404 29.750 1.00 59.56 96 PRO A C 1
ATOM 814 O O . PRO A 1 96 ? -18.991 -4.719 30.252 1.00 59.56 96 PRO A O 1
ATOM 817 N N . LEU A 1 97 ? -20.907 -4.862 29.076 1.00 60.09 97 LEU A N 1
ATOM 818 C CA . LEU A 1 97 ? -21.126 -3.419 29.037 1.00 60.09 97 LEU A CA 1
ATOM 819 C C . LEU A 1 97 ? -21.366 -2.911 30.463 1.00 60.09 97 LEU A C 1
ATOM 821 O O . LEU A 1 97 ? -22.107 -3.524 31.234 1.00 60.09 97 LEU A O 1
ATOM 825 N N . ARG A 1 98 ? -20.756 -1.772 30.819 1.00 59.44 98 ARG A N 1
ATOM 826 C CA . ARG A 1 98 ? -21.104 -1.084 32.068 1.00 59.44 98 ARG A CA 1
ATOM 827 C C . ARG A 1 98 ? -22.594 -0.699 32.036 1.00 59.44 98 ARG A C 1
ATOM 829 O O . ARG A 1 98 ? -23.107 -0.393 30.957 1.00 59.44 98 ARG A O 1
ATOM 836 N N . PRO A 1 99 ? -23.274 -0.636 33.196 1.00 58.41 99 PRO A N 1
ATOM 837 C CA . PRO A 1 99 ? -24.682 -0.232 33.277 1.00 58.41 99 PRO A CA 1
ATOM 838 C C . PRO A 1 99 ? -24.962 1.154 32.657 1.00 58.41 99 PRO A C 1
ATOM 840 O O . PRO A 1 99 ? -26.066 1.397 32.184 1.00 58.41 99 PRO A O 1
ATOM 843 N N . ASP A 1 100 ? -23.941 2.010 32.544 1.00 63.69 100 ASP A N 1
ATOM 844 C CA . ASP A 1 100 ? -23.986 3.323 31.880 1.00 63.69 100 ASP A CA 1
ATOM 845 C C . ASP A 1 100 ? -23.822 3.299 30.343 1.00 63.69 100 ASP A C 1
ATOM 847 O O . ASP A 1 100 ? -23.577 4.336 29.727 1.00 63.69 100 ASP A O 1
ATOM 851 N N . LYS A 1 101 ? -23.900 2.132 29.685 1.00 59.25 101 LYS A N 1
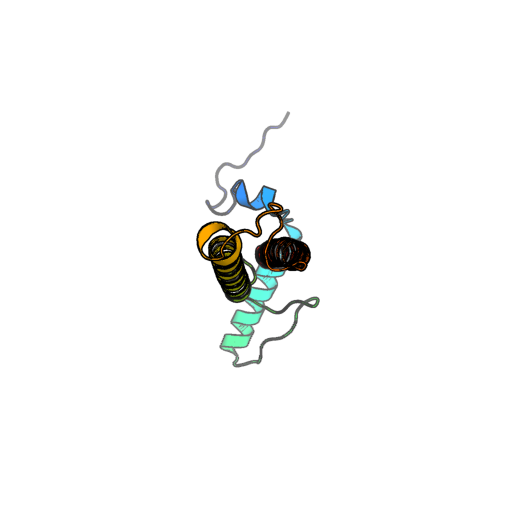ATOM 852 C CA . LYS A 1 101 ? -23.688 1.959 28.227 1.00 59.25 101 LYS A CA 1
ATOM 853 C C . LYS A 1 101 ? -22.319 2.430 27.696 1.00 59.25 101 LYS A C 1
ATOM 855 O O . LYS A 1 101 ? -22.103 2.433 26.485 1.00 59.25 101 LYS A O 1
ATOM 860 N N . LYS A 1 102 ? -21.376 2.804 28.565 1.00 58.41 102 LYS A N 1
ATOM 861 C CA . LYS A 1 102 ? -19.995 3.135 28.186 1.00 58.41 102 LYS A CA 1
ATOM 862 C C . LYS A 1 102 ? -19.166 1.866 27.987 1.00 58.41 102 LYS A C 1
ATOM 864 O O . LYS A 1 102 ? -19.305 0.898 28.741 1.00 58.41 102 LYS A O 1
ATOM 869 N N . ALA A 1 103 ? -18.287 1.885 26.984 1.00 59.66 103 ALA A N 1
ATOM 870 C CA . ALA A 1 103 ? -17.296 0.834 26.777 1.00 59.66 103 ALA A CA 1
ATOM 871 C C . ALA A 1 103 ? -16.424 0.683 28.036 1.00 59.66 103 ALA A C 1
ATOM 873 O O . ALA A 1 103 ? -16.049 1.673 28.658 1.00 59.66 103 ALA A O 1
ATOM 874 N N . TYR A 1 104 ? -16.083 -0.553 28.417 1.00 62.91 104 TYR A N 1
ATOM 875 C CA . TYR A 1 104 ? -15.293 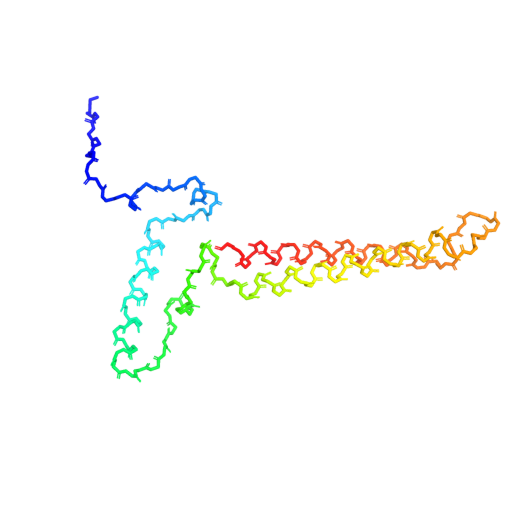-0.829 29.629 1.00 62.91 104 TYR A CA 1
ATOM 876 C C . TYR A 1 104 ? -13.874 -0.228 29.566 1.00 62.91 104 TYR A C 1
ATOM 878 O O . TYR A 1 104 ? -13.224 -0.028 30.591 1.00 62.91 104 TYR A O 1
ATOM 886 N N . TYR A 1 105 ? -13.402 0.070 28.354 1.00 67.94 105 TYR A N 1
ATOM 887 C CA . TYR A 1 105 ? -12.095 0.641 28.074 1.00 67.94 105 TYR A CA 1
ATOM 888 C C . TYR A 1 105 ? -12.261 2.033 27.454 1.00 67.94 105 TYR A C 1
ATOM 890 O O . TYR A 1 105 ? -12.588 2.147 26.274 1.00 67.94 105 TYR A O 1
ATOM 898 N N . GLU A 1 106 ? -12.016 3.083 28.241 1.00 70.44 106 GLU A N 1
ATOM 899 C CA . GLU A 1 106 ? -12.152 4.502 27.848 1.00 70.44 106 GLU A CA 1
ATOM 900 C C . GLU A 1 106 ? -11.311 4.871 26.602 1.00 70.44 106 GLU A C 1
ATOM 902 O O . GLU A 1 106 ? -11.659 5.780 25.853 1.00 70.44 106 GLU A O 1
ATOM 907 N N . TYR A 1 107 ? -10.237 4.126 26.311 1.00 73.06 107 TYR A N 1
ATOM 908 C CA . TYR A 1 107 ? -9.371 4.361 25.146 1.00 73.06 107 TYR A CA 1
ATOM 909 C C . TYR A 1 107 ? -9.776 3.587 23.875 1.00 73.06 107 TYR A C 1
ATOM 911 O O . TYR A 1 107 ? -9.036 3.590 22.890 1.00 73.06 107 TYR A O 1
ATOM 919 N N . THR A 1 108 ? -10.942 2.932 23.848 1.00 75.38 108 THR A N 1
ATOM 920 C CA . THR A 1 108 ? -11.469 2.240 22.648 1.00 75.38 108 THR A CA 1
ATOM 921 C C . THR A 1 108 ? -11.547 3.146 21.422 1.00 75.38 108 THR A C 1
ATOM 923 O O . THR A 1 108 ? -11.157 2.727 20.332 1.00 75.38 108 THR A O 1
ATOM 926 N N . GLY A 1 109 ? -11.974 4.401 21.601 1.00 77.62 109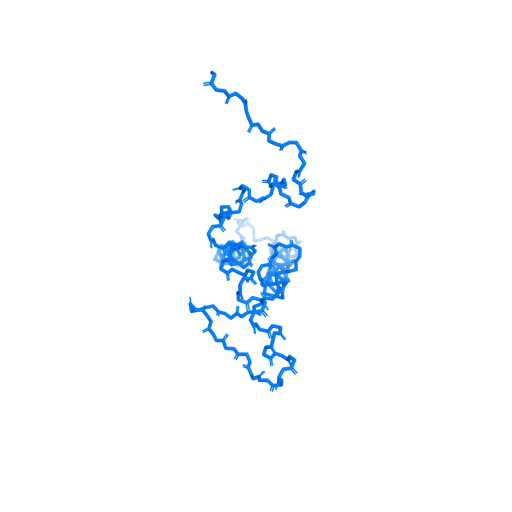 GLY A N 1
ATOM 927 C CA . GLY A 1 109 ? -12.018 5.385 20.517 1.00 77.62 109 GLY A CA 1
ATOM 928 C C . GLY A 1 109 ? -10.641 5.647 19.898 1.00 77.62 109 GLY A C 1
ATOM 929 O O . GLY A 1 109 ? -10.511 5.655 18.676 1.00 77.62 109 GLY A O 1
ATOM 930 N N . LEU A 1 110 ? -9.592 5.765 20.723 1.00 82.88 110 LEU A N 1
ATOM 931 C CA . LEU A 1 110 ? -8.217 5.958 20.244 1.00 82.88 110 LEU A CA 1
ATOM 932 C C . LEU A 1 110 ? -7.726 4.758 19.429 1.00 82.88 110 LEU A C 1
ATOM 934 O O . LEU A 1 110 ? -7.121 4.942 18.376 1.00 82.88 110 LEU A O 1
ATOM 938 N N . TRP A 1 111 ? -8.027 3.536 19.873 1.00 80.25 111 TRP A N 1
ATOM 939 C CA . TRP A 1 111 ? -7.669 2.318 19.141 1.00 80.25 111 TRP A CA 1
ATOM 940 C C . TRP A 1 111 ? -8.381 2.205 17.791 1.00 80.25 111 TRP A C 1
ATOM 942 O O . TRP A 1 111 ? -7.785 1.743 16.819 1.00 80.25 111 TRP A O 1
ATOM 952 N N . HIS A 1 112 ? -9.638 2.646 17.697 1.00 79.75 112 HIS A N 1
ATOM 953 C CA . HIS A 1 112 ? -10.358 2.683 16.422 1.00 79.75 112 HIS A CA 1
ATOM 954 C C . HIS A 1 112 ? -9.786 3.737 15.473 1.00 79.75 112 HIS A C 1
ATOM 956 O O . HIS A 1 112 ? -9.547 3.430 14.307 1.00 79.75 112 HIS A O 1
ATOM 962 N N . ILE A 1 113 ? -9.492 4.941 15.973 1.00 85.00 113 ILE A N 1
ATOM 963 C CA . ILE A 1 113 ? -8.849 6.001 15.184 1.00 85.00 113 ILE A CA 1
ATOM 964 C C . ILE A 1 113 ? -7.479 5.531 14.679 1.00 85.00 113 ILE A C 1
ATOM 966 O O . ILE A 1 113 ? -7.183 5.670 13.494 1.00 85.00 113 ILE A O 1
ATOM 970 N N . TYR A 1 114 ? -6.673 4.909 15.543 1.00 84.69 114 TYR A N 1
ATOM 971 C CA . TYR A 1 114 ? -5.382 4.334 15.165 1.00 84.69 114 TYR A CA 1
ATOM 972 C C . TYR A 1 114 ? -5.523 3.260 14.077 1.00 84.69 114 TYR A C 1
ATOM 974 O O . TYR A 1 114 ? -4.803 3.299 13.080 1.00 84.69 114 TYR A O 1
ATOM 982 N N . GLY A 1 115 ? -6.481 2.338 14.224 1.00 82.94 115 GLY A N 1
ATOM 983 C CA . GLY A 1 115 ? -6.764 1.310 13.221 1.00 82.94 115 GLY A CA 1
ATOM 984 C C . GLY A 1 115 ? -7.133 1.906 11.861 1.00 82.94 115 GLY A C 1
ATOM 985 O O . GLY A 1 115 ? -6.572 1.500 10.845 1.00 82.94 115 GLY A O 1
ATOM 986 N N . ILE A 1 116 ? -8.012 2.913 11.836 1.00 83.19 116 ILE A N 1
ATOM 987 C CA . ILE A 1 116 ? -8.433 3.600 10.606 1.00 83.19 116 ILE A CA 1
ATOM 988 C C . ILE A 1 116 ? -7.254 4.319 9.943 1.00 83.19 116 ILE A C 1
ATOM 990 O O . ILE A 1 116 ? -7.060 4.180 8.734 1.00 83.19 116 ILE A O 1
ATOM 994 N N . LEU A 1 117 ? -6.450 5.062 10.709 1.00 86.56 117 LEU A N 1
ATOM 995 C CA . LEU A 1 117 ? -5.277 5.765 10.183 1.00 86.56 117 LEU A CA 1
ATOM 996 C C . LEU A 1 117 ? -4.230 4.789 9.636 1.00 86.56 117 LEU A C 1
ATOM 998 O O . LEU A 1 117 ? -3.702 5.011 8.549 1.00 86.56 117 LEU A O 1
ATOM 1002 N N . SER A 1 118 ? -3.978 3.688 10.349 1.00 81.62 118 SER A N 1
ATOM 1003 C CA . SER A 1 118 ? -3.062 2.635 9.905 1.00 81.62 118 SER A CA 1
ATOM 1004 C C . SER A 1 118 ? -3.547 2.005 8.597 1.00 81.62 118 SER A C 1
ATOM 1006 O O . SER A 1 118 ? -2.806 1.978 7.618 1.00 81.62 118 SER A O 1
ATOM 1008 N N . MET A 1 119 ? -4.818 1.593 8.514 1.00 79.75 119 MET A N 1
ATOM 1009 C CA . MET A 1 119 ? -5.390 1.031 7.281 1.00 79.75 119 MET A CA 1
ATOM 1010 C C . MET A 1 119 ? -5.308 2.005 6.099 1.00 79.75 119 MET A C 1
ATOM 1012 O O . MET A 1 119 ? -4.962 1.592 4.994 1.00 79.75 119 MET A O 1
ATOM 1016 N N . ASN A 1 120 ? -5.559 3.300 6.325 1.00 85.06 120 ASN A N 1
ATOM 1017 C CA . ASN A 1 120 ? -5.383 4.326 5.294 1.00 85.06 120 ASN A CA 1
ATOM 1018 C C . ASN A 1 120 ? -3.921 4.424 4.831 1.00 85.06 120 ASN A C 1
ATOM 1020 O O . ASN A 1 120 ? -3.666 4.439 3.628 1.00 85.06 120 ASN A O 1
ATOM 1024 N N . ALA A 1 121 ? -2.957 4.453 5.754 1.00 81.75 121 ALA A N 1
ATOM 1025 C CA . ALA A 1 121 ? -1.537 4.529 5.414 1.00 81.75 121 ALA A CA 1
ATOM 1026 C C . ALA A 1 121 ? -1.067 3.314 4.591 1.00 81.75 121 ALA A C 1
ATOM 1028 O O . ALA A 1 121 ? -0.378 3.485 3.583 1.00 81.75 121 ALA A O 1
ATOM 1029 N N . TRP A 1 122 ? -1.481 2.099 4.966 1.00 78.88 122 TRP A N 1
ATOM 1030 C CA . TRP A 1 122 ? -1.136 0.875 4.230 1.00 78.88 122 TRP A CA 1
ATOM 1031 C C . TRP A 1 122 ? -1.815 0.802 2.863 1.00 78.88 122 TRP A C 1
ATOM 1033 O O . TRP A 1 122 ? -1.184 0.390 1.892 1.00 78.88 122 TRP A O 1
ATOM 1043 N N . LEU A 1 123 ? -3.055 1.281 2.742 1.00 79.19 123 LEU A N 1
ATOM 1044 C CA . LEU A 1 123 ? -3.737 1.375 1.452 1.00 79.19 123 LEU A CA 1
ATOM 1045 C C . LEU A 1 123 ? -2.991 2.317 0.498 1.00 79.19 123 LEU A C 1
ATOM 1047 O O . LEU A 1 123 ? -2.693 1.937 -0.633 1.00 79.19 123 LEU A O 1
ATOM 1051 N N . TRP A 1 124 ? -2.620 3.514 0.956 1.00 76.31 124 TRP A N 1
ATOM 1052 C CA . TRP A 1 124 ? -1.852 4.460 0.140 1.00 76.31 124 TRP A CA 1
ATOM 1053 C C . TRP A 1 124 ? -0.434 3.967 -0.165 1.00 76.31 124 TRP A C 1
ATOM 1055 O O . TRP A 1 124 ? 0.064 4.199 -1.267 1.00 76.31 124 TRP A O 1
ATOM 1065 N N . SER A 1 125 ? 0.192 3.229 0.756 1.00 76.19 125 SER A N 1
ATOM 1066 C CA . SER A 1 125 ? 1.458 2.534 0.504 1.00 76.19 125 SER A CA 1
ATOM 1067 C C . SER A 1 125 ? 1.311 1.509 -0.627 1.00 76.19 125 SER A C 1
ATOM 1069 O O . SER A 1 125 ? 2.080 1.551 -1.586 1.00 76.19 125 SER A O 1
ATOM 1071 N N . ALA A 1 126 ? 0.298 0.639 -0.581 1.00 74.12 126 ALA A N 1
ATOM 1072 C CA . ALA A 1 126 ? 0.048 -0.340 -1.637 1.00 74.12 126 ALA A CA 1
ATOM 1073 C C . ALA A 1 126 ? -0.221 0.336 -2.993 1.00 74.12 126 ALA A C 1
ATOM 1075 O O . ALA A 1 126 ? 0.335 -0.086 -4.007 1.00 74.12 126 ALA A O 1
ATOM 1076 N N . VAL A 1 127 ? -0.997 1.427 -3.009 1.00 73.56 127 VAL A N 1
ATOM 1077 C CA . VAL A 1 127 ? -1.247 2.222 -4.223 1.00 73.56 127 VAL A CA 1
ATOM 1078 C C . VAL A 1 127 ? 0.056 2.803 -4.780 1.00 73.56 127 VAL A C 1
ATOM 1080 O O . VAL A 1 127 ? 0.299 2.678 -5.979 1.00 73.56 127 VAL A O 1
ATOM 1083 N N . PHE A 1 128 ? 0.924 3.374 -3.939 1.00 70.00 128 PHE A N 1
ATOM 1084 C CA . PHE A 1 128 ? 2.209 3.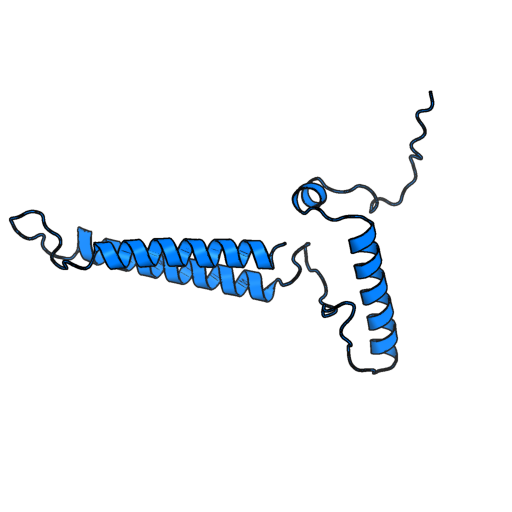928 -4.377 1.00 70.00 128 PHE A CA 1
ATOM 1085 C C . PHE A 1 128 ? 3.151 2.859 -4.944 1.00 70.00 128 PHE A C 1
ATOM 1087 O O . PHE A 1 128 ? 3.743 3.082 -5.991 1.00 70.00 128 PHE A O 1
ATOM 1094 N N . HIS A 1 129 ? 3.245 1.685 -4.314 1.00 66.31 129 HIS A N 1
ATOM 1095 C CA . HIS A 1 129 ? 4.074 0.585 -4.829 1.00 66.31 129 HIS A CA 1
ATOM 1096 C C . HIS A 1 129 ? 3.469 -0.105 -6.069 1.00 66.31 129 HIS A C 1
ATOM 1098 O O . HIS A 1 129 ? 4.188 -0.747 -6.841 1.00 66.31 129 HIS A O 1
ATOM 1104 N N . SER A 1 130 ? 2.152 0.014 -6.275 1.00 61.38 130 SER A N 1
ATOM 1105 C CA . SER A 1 130 ? 1.466 -0.510 -7.465 1.00 61.38 130 SER A CA 1
ATOM 1106 C C . SER A 1 130 ? 1.611 0.384 -8.703 1.00 61.38 130 SER A C 1
ATOM 1108 O O . SER A 1 130 ? 1.564 -0.126 -9.828 1.00 61.38 130 SER A O 1
ATOM 1110 N N . ARG A 1 131 ? 1.802 1.697 -8.509 1.00 58.00 131 ARG A N 1
ATOM 1111 C CA . ARG A 1 131 ? 1.982 2.691 -9.577 1.00 58.00 131 ARG A CA 1
ATOM 1112 C C . ARG A 1 131 ? 3.403 2.643 -10.136 1.00 58.00 131 ARG A C 1
ATOM 1114 O O . ARG A 1 131 ? 3.515 2.373 -11.358 1.00 58.00 131 ARG A O 1
#